Protein AF-W2C4P1-F1 (afdb_monomer)

Secondary structure (DSSP, 8-state):
-------TT-------SHHHHHHHHHHHHHHT-S-HHHHHHHHHTT---------HHHHHHHHHHHHHHHHHHHHHHHT-

Organism: NCBI:txid1411148

Structure (mmCIF, N/CA/C/O backbone):
data_AF-W2C4P1-F1
#
_entry.id   AF-W2C4P1-F1
#
loop_
_atom_site.group_PDB
_atom_site.id
_atom_site.type_symbol
_atom_site.label_atom_id
_atom_site.label_alt_id
_atom_site.label_comp_id
_atom_site.label_asym_id
_atom_site.label_entity_id
_atom_site.label_seq_id
_atom_site.pdbx_PDB_ins_code
_atom_site.Cartn_x
_atom_site.Cartn_y
_atom_site.Cartn_z
_atom_site.occupancy
_atom_site.B_iso_or_equiv
_atom_site.auth_seq_id
_atom_site.auth_comp_id
_atom_site.auth_asym_id
_atom_site.auth_atom_id
_atom_site.pdbx_PDB_model_num
ATOM 1 N N . MET A 1 1 ? 26.238 -24.897 -1.498 1.00 44.38 1 MET A N 1
ATOM 2 C CA . MET A 1 1 ? 26.582 -24.726 -2.926 1.00 44.38 1 MET A CA 1
ATOM 3 C C . MET A 1 1 ? 25.660 -23.662 -3.497 1.00 44.38 1 MET A C 1
ATOM 5 O O . MET A 1 1 ? 24.458 -23.787 -3.307 1.00 44.38 1 MET A O 1
ATOM 9 N N . LYS A 1 2 ? 26.192 -22.579 -4.079 1.00 57.94 2 LYS A N 1
ATOM 10 C CA . LYS A 1 2 ? 25.358 -21.619 -4.817 1.00 57.94 2 LYS A CA 1
ATOM 11 C C . LYS A 1 2 ? 25.001 -22.282 -6.142 1.00 57.94 2 LYS A C 1
ATOM 13 O O . LYS A 1 2 ? 25.903 -22.588 -6.915 1.00 57.94 2 LYS A O 1
ATOM 18 N N . ASP A 1 3 ? 23.719 -22.564 -6.333 1.00 66.12 3 ASP A N 1
ATOM 19 C CA . ASP A 1 3 ? 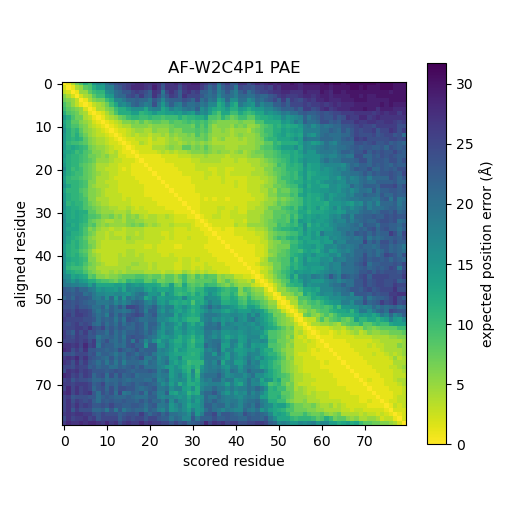23.186 -22.990 -7.620 1.00 66.12 3 ASP A CA 1
ATOM 20 C C . ASP A 1 3 ? 23.531 -21.911 -8.658 1.00 66.12 3 ASP A C 1
ATOM 22 O O . ASP A 1 3 ? 23.154 -20.747 -8.506 1.00 66.12 3 ASP A O 1
ATOM 26 N N . ASN A 1 4 ? 24.346 -22.292 -9.641 1.00 65.62 4 ASN A N 1
ATOM 27 C CA . ASN A 1 4 ? 24.821 -21.434 -10.723 1.00 65.62 4 ASN A CA 1
ATOM 28 C C . ASN A 1 4 ? 23.962 -21.616 -11.988 1.00 65.62 4 ASN A C 1
ATOM 30 O O . ASN A 1 4 ? 24.427 -21.358 -13.097 1.00 65.62 4 ASN A O 1
ATOM 34 N N . SER A 1 5 ? 22.729 -22.111 -11.831 1.00 68.94 5 SER A N 1
ATOM 35 C CA . SER A 1 5 ? 21.761 -22.233 -12.911 1.00 68.94 5 SER A CA 1
ATOM 36 C C . SER A 1 5 ? 21.335 -20.843 -13.405 1.00 68.94 5 SER A C 1
ATOM 38 O O . SER A 1 5 ? 21.006 -19.968 -12.590 1.00 68.94 5 SER A O 1
ATOM 40 N N . PRO A 1 6 ? 21.346 -20.589 -14.726 1.00 60.09 6 PRO A N 1
ATOM 41 C CA . PRO A 1 6 ? 20.827 -19.346 -15.267 1.00 60.09 6 PRO A CA 1
ATOM 42 C C . PRO A 1 6 ? 19.344 -19.226 -14.902 1.00 60.09 6 PRO A C 1
ATOM 44 O O . PRO A 1 6 ? 18.543 -20.100 -15.232 1.00 60.09 6 PRO A O 1
ATOM 47 N N . ARG A 1 7 ? 18.978 -18.133 -14.217 1.00 66.88 7 ARG A N 1
ATOM 48 C CA . ARG A 1 7 ? 17.584 -17.778 -13.903 1.00 66.88 7 ARG A CA 1
ATOM 49 C C . ARG A 1 7 ? 16.847 -17.397 -15.185 1.00 66.88 7 ARG A C 1
ATOM 51 O O . ARG A 1 7 ? 16.672 -16.220 -15.488 1.00 66.88 7 ARG A O 1
ATOM 58 N N . TRP A 1 8 ? 16.489 -18.404 -15.975 1.00 68.44 8 TRP A N 1
ATOM 59 C CA . TRP A 1 8 ? 15.721 -18.286 -17.218 1.00 68.44 8 TRP A CA 1
ATOM 60 C C . TRP A 1 8 ? 14.300 -17.748 -16.977 1.00 68.44 8 TRP A C 1
ATOM 62 O O . TRP A 1 8 ? 13.634 -17.294 -17.903 1.00 68.44 8 TRP A O 1
ATOM 72 N N . ASP A 1 9 ? 13.857 -17.776 -15.724 1.00 74.00 9 ASP A N 1
ATOM 73 C CA . ASP A 1 9 ? 12.565 -17.337 -15.213 1.00 74.00 9 ASP A CA 1
ATOM 74 C C . ASP A 1 9 ? 12.553 -15.872 -14.735 1.00 74.00 9 ASP A C 1
ATOM 76 O O . ASP A 1 9 ? 11.492 -15.323 -14.437 1.00 74.00 9 ASP A O 1
ATOM 80 N N . ASN A 1 10 ? 13.710 -15.203 -14.676 1.00 78.50 10 ASN A N 1
ATOM 81 C CA . ASN A 1 10 ? 13.783 -13.805 -14.262 1.00 78.50 10 ASN A CA 1
ATOM 82 C C . ASN A 1 10 ? 13.317 -12.868 -15.381 1.00 78.50 10 ASN A C 1
ATOM 84 O O . ASN A 1 10 ? 13.987 -12.703 -16.401 1.00 78.50 10 ASN A O 1
ATOM 88 N N . TRP A 1 11 ? 12.213 -12.164 -15.147 1.00 76.81 11 TRP A N 1
ATOM 89 C CA . TRP A 1 11 ? 11.713 -11.143 -16.066 1.00 76.81 11 TRP A CA 1
ATOM 90 C C . TRP A 1 11 ? 12.040 -9.735 -15.570 1.00 76.81 11 TRP A C 1
ATOM 92 O O . TRP A 1 11 ? 11.797 -9.385 -14.415 1.00 76.81 11 TRP A O 1
ATOM 102 N N . HIS A 1 12 ? 12.564 -8.901 -16.470 1.00 79.62 12 HIS A N 1
ATOM 103 C CA . HIS A 1 12 ? 12.792 -7.480 -16.227 1.00 79.62 12 HIS A CA 1
ATOM 104 C C . HIS A 1 12 ? 11.825 -6.646 -17.064 1.00 79.62 12 HIS A C 1
ATOM 106 O O . HIS A 1 12 ? 11.889 -6.653 -18.289 1.00 79.62 12 HIS A O 1
ATOM 112 N N . VAL A 1 13 ? 10.966 -5.876 -16.397 1.00 80.56 13 VAL A N 1
ATOM 113 C CA . VAL A 1 13 ? 10.069 -4.915 -17.049 1.00 80.56 13 VAL A CA 1
ATOM 114 C C . VAL A 1 13 ? 10.604 -3.508 -16.817 1.00 80.56 13 VAL A C 1
ATOM 116 O O . VAL A 1 13 ? 10.836 -3.103 -15.677 1.00 80.56 13 VAL A O 1
ATOM 119 N N . ARG A 1 14 ? 10.796 -2.751 -17.901 1.00 83.31 14 ARG A N 1
ATOM 120 C CA . ARG A 1 14 ? 11.072 -1.313 -17.839 1.00 83.31 14 ARG A CA 1
ATOM 121 C C . AR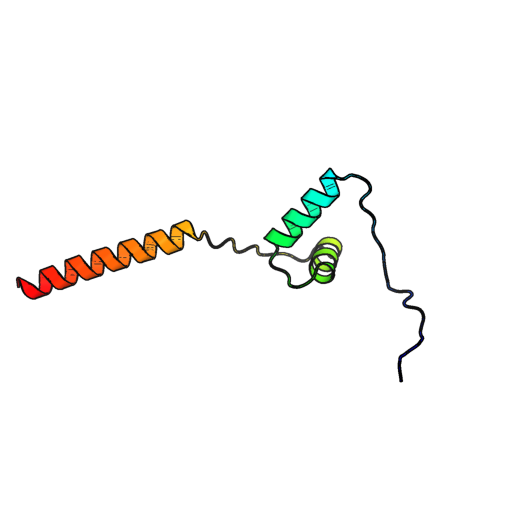G A 1 14 ? 9.812 -0.557 -18.226 1.00 83.31 14 ARG A C 1
ATOM 123 O O . ARG A 1 14 ? 9.246 -0.808 -19.281 1.00 83.31 14 ARG A O 1
ATOM 130 N N . LEU A 1 15 ? 9.408 0.381 -17.378 1.00 86.88 15 LEU A N 1
ATOM 131 C CA . LEU A 1 15 ? 8.360 1.348 -17.688 1.00 86.88 15 LEU A CA 1
ATOM 132 C C . LEU A 1 15 ? 9.052 2.586 -18.278 1.00 86.88 15 LEU A C 1
ATOM 134 O O . LEU A 1 15 ? 9.746 3.274 -17.527 1.00 86.88 15 LEU A O 1
ATOM 138 N N . PRO A 1 16 ? 8.957 2.845 -19.594 1.00 87.75 16 PRO A N 1
ATOM 139 C CA . PRO A 1 16 ? 9.684 3.948 -20.222 1.00 87.75 16 PRO A CA 1
ATOM 140 C C . PRO A 1 16 ? 9.086 5.313 -19.864 1.00 87.75 16 PRO A C 1
ATOM 142 O O . PRO A 1 16 ? 9.808 6.304 -19.813 1.00 87.75 16 PRO A O 1
ATOM 145 N N . VAL A 1 17 ? 7.781 5.361 -19.587 1.00 94.81 17 VAL A N 1
ATOM 146 C CA . VAL A 1 17 ? 7.058 6.593 -19.268 1.00 94.81 17 VAL A CA 1
ATOM 147 C C . VAL A 1 17 ? 7.165 6.887 -17.763 1.00 94.81 17 VAL A C 1
ATOM 149 O O . VAL A 1 17 ? 6.744 6.055 -16.952 1.00 94.81 17 VAL A O 1
ATOM 152 N N . PRO A 1 18 ? 7.677 8.065 -17.352 1.00 92.56 18 PRO A N 1
ATOM 153 C CA . PRO A 1 18 ? 7.811 8.424 -15.936 1.00 92.56 18 PRO A CA 1
ATOM 154 C C . PRO A 1 18 ? 6.481 8.453 -15.170 1.00 92.56 18 PRO A C 1
ATOM 156 O O . PRO A 1 18 ? 6.429 8.132 -13.983 1.00 92.56 18 PRO A O 1
ATOM 159 N N . GLU A 1 19 ? 5.384 8.814 -15.836 1.00 93.81 19 GLU A N 1
ATOM 160 C CA . GLU A 1 19 ? 4.051 8.810 -15.223 1.00 93.81 19 GLU A CA 1
ATOM 161 C C . GLU A 1 19 ? 3.610 7.405 -14.813 1.00 93.81 19 GLU A C 1
ATOM 163 O O . GLU A 1 19 ? 3.073 7.215 -13.722 1.00 93.81 19 GLU A O 1
ATOM 168 N N . ASP A 1 20 ? 3.888 6.406 -15.646 1.00 90.94 20 ASP A N 1
ATOM 169 C CA . ASP A 1 20 ? 3.519 5.022 -15.364 1.00 90.94 20 ASP A CA 1
ATOM 170 C C . ASP A 1 20 ? 4.398 4.423 -14.266 1.00 90.94 20 ASP A C 1
ATOM 172 O O . ASP A 1 20 ? 3.914 3.640 -13.446 1.00 90.94 20 ASP A O 1
ATOM 176 N N . GLN A 1 21 ? 5.659 4.860 -14.167 1.00 90.06 21 GLN A N 1
ATOM 177 C CA . GLN A 1 21 ? 6.511 4.541 -13.020 1.00 90.06 21 GLN A CA 1
ATOM 178 C C . GLN A 1 21 ? 5.895 5.052 -11.714 1.00 90.06 21 GLN A C 1
ATOM 180 O O . GLN A 1 21 ? 5.799 4.296 -10.746 1.00 90.06 21 GLN A O 1
ATOM 185 N N . ARG A 1 22 ? 5.435 6.312 -11.685 1.00 92.62 22 ARG A N 1
ATOM 186 C CA . ARG A 1 22 ? 4.784 6.896 -10.500 1.00 92.62 22 ARG A CA 1
ATOM 187 C C . ARG A 1 22 ? 3.496 6.157 -10.150 1.00 92.62 22 ARG A C 1
ATOM 189 O O . ARG A 1 22 ? 3.342 5.739 -9.007 1.00 92.62 22 ARG A O 1
ATOM 196 N N . LYS A 1 23 ? 2.625 5.901 -11.132 1.00 90.62 23 LYS A N 1
ATOM 197 C CA . LYS A 1 23 ? 1.387 5.127 -10.925 1.00 90.62 23 LYS A CA 1
ATOM 198 C C . LYS A 1 23 ? 1.672 3.741 -10.343 1.00 90.62 23 LYS A C 1
ATOM 200 O O . LYS A 1 23 ? 1.000 3.326 -9.403 1.00 90.62 23 LYS A O 1
ATOM 205 N N . ALA A 1 24 ? 2.676 3.029 -10.859 1.00 88.44 24 ALA A N 1
ATOM 206 C CA . ALA A 1 24 ? 3.051 1.711 -10.351 1.00 88.44 24 ALA A CA 1
ATOM 207 C C . ALA A 1 24 ? 3.552 1.765 -8.897 1.00 88.44 24 ALA A C 1
ATOM 209 O O . ALA A 1 24 ? 3.211 0.891 -8.099 1.00 88.44 24 ALA A O 1
ATOM 210 N N . ILE A 1 25 ? 4.319 2.799 -8.537 1.00 89.75 25 ILE A N 1
ATOM 211 C CA . ILE A 1 25 ? 4.791 3.016 -7.162 1.00 89.75 25 ILE A CA 1
ATOM 212 C C . ILE A 1 25 ? 3.617 3.319 -6.225 1.00 89.75 25 ILE A C 1
ATOM 214 O O . ILE A 1 25 ? 3.530 2.717 -5.155 1.00 89.75 25 ILE A O 1
ATOM 218 N N . ASP A 1 26 ? 2.692 4.188 -6.629 1.00 91.06 26 ASP A N 1
ATOM 219 C CA . ASP A 1 26 ? 1.520 4.537 -5.821 1.00 91.06 26 ASP A CA 1
ATOM 220 C C . ASP A 1 26 ? 0.614 3.321 -5.595 1.00 91.06 26 ASP A C 1
ATOM 222 O O . ASP A 1 26 ? 0.131 3.082 -4.486 1.00 91.06 26 ASP A O 1
ATOM 226 N N . LEU A 1 27 ? 0.400 2.510 -6.635 1.00 89.06 27 LEU A N 1
ATOM 227 C CA . LEU A 1 27 ? -0.364 1.267 -6.529 1.00 89.06 27 LEU A CA 1
ATOM 228 C C . LEU A 1 27 ? 0.332 0.244 -5.624 1.00 89.06 27 LEU A C 1
ATOM 230 O O . LEU A 1 27 ? -0.342 -0.419 -4.834 1.00 89.06 27 LEU A O 1
ATOM 234 N N . PHE A 1 28 ? 1.662 0.143 -5.695 1.00 89.19 28 PHE A N 1
ATOM 235 C CA . PHE A 1 28 ? 2.440 -0.701 -4.792 1.00 89.19 28 PHE A CA 1
ATOM 236 C C . PHE A 1 28 ? 2.263 -0.262 -3.332 1.00 89.19 28 PHE A C 1
ATOM 238 O O . PHE A 1 28 ? 1.920 -1.089 -2.489 1.00 89.19 28 PHE A O 1
ATOM 245 N N . GLN A 1 29 ? 2.390 1.035 -3.034 1.00 88.88 29 GLN A N 1
ATOM 246 C CA . GLN A 1 29 ? 2.183 1.565 -1.681 1.00 88.88 29 GLN A CA 1
ATOM 247 C C . GLN A 1 29 ? 0.762 1.300 -1.165 1.00 88.88 29 GLN A C 1
ATOM 249 O O . GLN A 1 29 ? 0.587 0.871 -0.026 1.00 88.88 29 GLN A O 1
ATOM 254 N N . LYS A 1 30 ? -0.255 1.487 -2.017 1.00 86.44 30 LYS A N 1
ATOM 255 C CA . LYS A 1 30 ? -1.661 1.215 -1.675 1.00 86.44 30 LYS A CA 1
ATOM 256 C C . LYS A 1 30 ? -1.958 -0.269 -1.459 1.00 86.44 30 LYS A C 1
ATOM 258 O O . LYS A 1 30 ? -2.883 -0.597 -0.723 1.00 86.44 30 LYS A O 1
ATOM 263 N N . SER A 1 31 ? -1.211 -1.163 -2.105 1.00 84.06 31 SER A N 1
ATOM 264 C CA . SER A 1 31 ? -1.444 -2.608 -2.010 1.00 84.06 31 SER A CA 1
ATOM 265 C C . SER A 1 31 ? -1.045 -3.216 -0.662 1.00 84.06 31 SER A C 1
ATOM 267 O O . SER A 1 31 ? -1.547 -4.281 -0.315 1.00 84.06 31 SER A O 1
ATOM 269 N N . GLY A 1 32 ? -0.142 -2.572 0.090 1.00 84.69 32 GLY A N 1
ATOM 270 C CA . GLY A 1 32 ? 0.350 -3.082 1.375 1.00 84.69 32 GLY A CA 1
ATOM 271 C C . GLY A 1 32 ? 1.202 -4.358 1.283 1.00 84.69 32 GLY A C 1
ATOM 272 O O . GLY A 1 32 ? 1.527 -4.953 2.309 1.00 84.69 32 GLY A O 1
ATOM 273 N N . THR A 1 33 ? 1.572 -4.802 0.078 1.00 86.69 33 THR A N 1
ATOM 27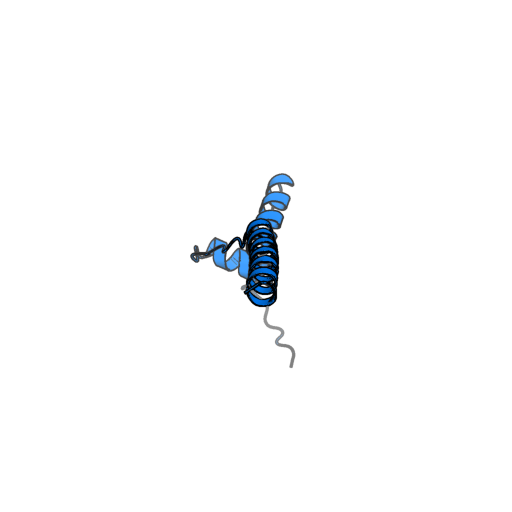4 C CA . THR A 1 33 ? 2.423 -5.985 -0.118 1.00 86.69 33 THR A CA 1
ATOM 275 C C . THR A 1 33 ? 3.855 -5.729 0.346 1.00 86.69 33 THR A C 1
ATOM 277 O O . THR A 1 33 ? 4.375 -4.624 0.193 1.00 86.69 33 THR A O 1
ATOM 280 N N . LYS A 1 34 ? 4.533 -6.767 0.848 1.00 85.94 34 LYS A N 1
ATOM 281 C CA . LYS A 1 34 ? 5.907 -6.652 1.365 1.00 85.94 34 LYS A CA 1
ATOM 282 C C . LYS A 1 34 ? 6.945 -6.393 0.273 1.00 85.94 34 LYS A C 1
ATOM 284 O O . LYS A 1 34 ? 7.929 -5.703 0.528 1.00 85.94 34 LYS A O 1
ATOM 289 N N . THR A 1 35 ? 6.753 -6.948 -0.924 1.00 87.31 35 THR A N 1
ATOM 290 C CA . THR A 1 35 ? 7.736 -6.850 -2.009 1.00 87.31 35 THR A CA 1
ATOM 291 C C . THR A 1 35 ? 7.102 -6.397 -3.321 1.00 87.31 35 THR A C 1
ATOM 293 O O . THR A 1 35 ? 5.933 -6.663 -3.600 1.00 87.31 35 THR A O 1
ATOM 296 N N . LYS A 1 36 ? 7.899 -5.719 -4.157 1.00 87.69 36 LYS A N 1
ATOM 297 C CA . LYS A 1 36 ? 7.474 -5.288 -5.499 1.00 87.69 36 LYS A CA 1
ATOM 298 C C . LYS A 1 36 ? 7.134 -6.479 -6.397 1.00 87.69 36 LYS A C 1
ATOM 300 O O . LYS A 1 36 ? 6.217 -6.383 -7.205 1.00 87.69 36 LYS A O 1
ATOM 305 N N . SER A 1 37 ? 7.861 -7.586 -6.249 1.00 85.19 37 SER A N 1
ATOM 306 C CA . SER A 1 37 ? 7.632 -8.806 -7.023 1.00 85.19 37 SER A CA 1
ATOM 307 C C . SER A 1 37 ? 6.274 -9.422 -6.709 1.00 85.19 37 SER A C 1
ATOM 309 O O . SER A 1 37 ? 5.559 -9.778 -7.640 1.00 85.19 37 SER A O 1
ATOM 311 N N . ASP A 1 38 ? 5.883 -9.476 -5.432 1.00 86.31 38 ASP A N 1
ATOM 312 C CA . ASP A 1 38 ? 4.565 -9.987 -5.032 1.00 86.31 38 ASP A CA 1
ATOM 313 C C . ASP A 1 38 ? 3.443 -9.119 -5.608 1.00 86.31 38 ASP A C 1
ATOM 315 O O . ASP A 1 38 ? 2.481 -9.632 -6.175 1.00 86.31 38 ASP A O 1
ATOM 319 N N . PHE A 1 39 ? 3.604 -7.794 -5.538 1.00 87.81 39 PHE A N 1
ATOM 320 C CA . PHE A 1 39 ? 2.664 -6.854 -6.141 1.00 87.81 39 PHE A CA 1
ATOM 321 C C . PHE A 1 39 ? 2.507 -7.076 -7.648 1.00 87.81 39 PHE A C 1
ATOM 323 O O . PHE A 1 39 ? 1.386 -7.193 -8.141 1.00 87.81 39 PHE A O 1
ATOM 330 N N . VAL A 1 40 ? 3.618 -7.154 -8.384 1.00 87.31 40 VAL A N 1
ATOM 331 C CA . VAL A 1 40 ? 3.596 -7.336 -9.841 1.00 87.31 40 VAL A CA 1
ATOM 332 C C . VAL A 1 40 ? 3.022 -8.702 -10.215 1.00 87.31 40 VAL A C 1
ATOM 334 O O . VAL A 1 40 ? 2.168 -8.768 -11.095 1.00 87.31 40 VAL A O 1
ATOM 337 N N . ARG A 1 41 ? 3.421 -9.777 -9.522 1.00 85.88 41 ARG A N 1
ATOM 338 C CA . ARG A 1 41 ? 2.906 -11.136 -9.747 1.00 85.88 41 ARG A CA 1
ATOM 339 C C . ARG A 1 41 ? 1.390 -11.181 -9.616 1.00 85.88 41 ARG A C 1
ATOM 341 O O . ARG A 1 41 ? 0.712 -11.659 -10.516 1.00 85.88 41 ARG A O 1
ATOM 348 N N . ALA A 1 42 ? 0.861 -10.636 -8.534 1.00 86.12 42 ALA A N 1
ATOM 349 C CA . ALA A 1 42 ? -0.565 -10.676 -8.270 1.00 86.12 42 ALA A CA 1
ATOM 350 C C . ALA A 1 42 ? -1.373 -9.772 -9.226 1.00 86.12 42 ALA A C 1
ATOM 352 O O . ALA A 1 42 ? -2.507 -10.097 -9.565 1.00 86.12 42 ALA A O 1
ATOM 353 N N . ARG A 1 43 ? -0.790 -8.681 -9.750 1.00 84.88 43 ARG A N 1
ATOM 354 C CA . ARG A 1 43 ? -1.415 -7.887 -10.830 1.00 84.88 43 ARG A CA 1
ATOM 355 C C . ARG A 1 43 ? -1.404 -8.606 -12.176 1.00 84.88 43 ARG A C 1
ATOM 357 O O . ARG A 1 43 ? -2.403 -8.545 -12.883 1.00 84.88 43 ARG A O 1
ATOM 364 N N . LEU A 1 44 ? -0.307 -9.282 -12.514 1.00 84.81 44 LEU A N 1
ATOM 365 C CA . LEU A 1 44 ? -0.178 -10.050 -13.756 1.00 84.81 44 LEU A CA 1
ATOM 366 C C . LEU A 1 44 ? -1.084 -11.285 -13.773 1.00 84.81 44 LEU A C 1
ATOM 368 O O . LEU A 1 44 ? -1.663 -11.598 -14.807 1.00 84.81 44 LEU A O 1
ATOM 372 N N . LEU A 1 45 ? -1.224 -11.968 -12.636 1.00 86.00 45 LEU A N 1
ATOM 373 C CA . LEU A 1 45 ? -2.052 -13.170 -12.497 1.00 86.00 45 LEU A CA 1
ATOM 374 C C . LEU A 1 45 ? -3.527 -12.864 -12.190 1.00 86.00 45 LEU A C 1
ATOM 376 O O . LEU A 1 45 ? -4.313 -13.789 -12.009 1.00 86.00 45 LEU A O 1
ATOM 380 N N . GLY A 1 46 ? -3.909 -11.582 -12.134 1.00 79.75 46 GLY A N 1
ATOM 381 C CA . GLY A 1 46 ? -5.291 -11.171 -11.882 1.00 79.75 46 GLY A CA 1
ATOM 382 C C . GLY A 1 46 ? -5.812 -11.577 -10.502 1.00 79.75 46 GLY A C 1
ATOM 383 O O . GLY A 1 46 ? -7.014 -11.781 -10.341 1.00 79.75 46 GLY A O 1
ATOM 384 N N . GLU A 1 47 ? -4.929 -11.712 -9.508 1.00 80.00 47 GLU A N 1
ATOM 385 C CA . GLU A 1 47 ? -5.330 -12.098 -8.159 1.00 80.00 47 GLU A CA 1
ATOM 386 C C . GLU A 1 47 ? -6.253 -11.024 -7.547 1.00 80.00 47 GLU A C 1
ATOM 388 O O . GLU A 1 47 ? -5.961 -9.821 -7.619 1.00 80.00 47 GLU A O 1
ATOM 393 N N . PRO A 1 48 ? -7.381 -11.423 -6.931 1.00 65.56 48 PRO A N 1
ATOM 394 C CA . PRO A 1 48 ? -8.304 -10.482 -6.319 1.00 65.56 48 PRO A CA 1
ATOM 395 C C . PRO A 1 48 ? -7.674 -9.865 -5.066 1.00 65.56 48 PRO A C 1
ATOM 397 O O . PRO A 1 48 ? -7.491 -10.518 -4.041 1.00 65.56 48 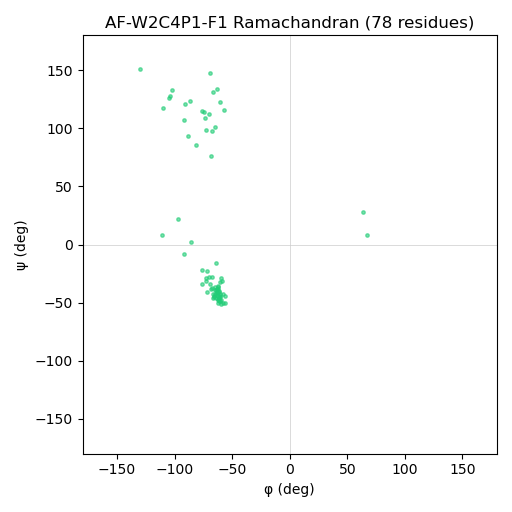PRO A O 1
ATOM 400 N N . PHE A 1 49 ? -7.385 -8.567 -5.122 1.00 63.03 49 PHE A N 1
ATOM 401 C CA . PHE A 1 49 ? -6.934 -7.811 -3.958 1.00 63.03 49 PHE A CA 1
ATOM 402 C C . PHE A 1 49 ? -8.112 -7.187 -3.217 1.00 63.03 49 PHE A C 1
ATOM 404 O O . PHE A 1 49 ? -8.805 -6.320 -3.751 1.00 63.03 49 PHE A O 1
ATOM 411 N N . LYS A 1 50 ? -8.277 -7.535 -1.939 1.00 61.97 50 LYS A N 1
ATOM 412 C CA . LYS A 1 50 ? -9.117 -6.767 -1.016 1.00 61.97 50 LYS A CA 1
ATOM 413 C C . LYS A 1 50 ? -8.263 -5.676 -0.367 1.00 61.97 50 LYS A C 1
ATOM 415 O O . LYS A 1 50 ? -7.603 -5.916 0.639 1.00 61.97 50 LYS A O 1
ATOM 420 N N . VAL A 1 51 ? -8.256 -4.475 -0.946 1.00 58.28 51 VAL A N 1
ATOM 421 C CA . VAL A 1 51 ? -7.661 -3.301 -0.288 1.00 58.28 51 VAL A CA 1
ATOM 422 C C . VAL A 1 51 ? -8.600 -2.898 0.848 1.00 58.28 51 VAL A C 1
ATOM 424 O O . VAL A 1 51 ? -9.620 -2.255 0.622 1.00 58.28 51 VAL A O 1
ATOM 427 N N . ILE A 1 52 ? -8.288 -3.308 2.076 1.00 59.84 52 ILE A N 1
ATOM 428 C CA . ILE A 1 52 ? -8.984 -2.813 3.265 1.00 59.84 52 ILE A CA 1
ATOM 429 C C . ILE A 1 52 ? -8.343 -1.468 3.605 1.00 59.84 52 ILE A C 1
ATOM 431 O O . ILE A 1 52 ? -7.389 -1.393 4.378 1.00 59.84 52 ILE A O 1
ATOM 435 N N . THR A 1 53 ? -8.819 -0.393 2.978 1.00 57.22 53 THR A N 1
ATOM 436 C CA . THR A 1 53 ? -8.488 0.958 3.433 1.00 57.22 53 THR A CA 1
ATOM 437 C C . THR A 1 53 ? -9.146 1.159 4.791 1.00 57.22 53 THR A C 1
ATOM 439 O O . THR A 1 53 ? -10.341 1.433 4.876 1.00 57.22 53 THR A O 1
ATOM 442 N N . VAL A 1 54 ? -8.383 0.978 5.867 1.00 58.00 54 VAL A N 1
ATOM 443 C CA . VAL A 1 54 ? -8.815 1.428 7.190 1.00 58.00 54 VAL A CA 1
ATOM 444 C C . VAL A 1 54 ? -8.688 2.943 7.184 1.00 58.00 54 VAL A C 1
ATOM 446 O O . VAL A 1 54 ? -7.577 3.477 7.152 1.00 58.00 54 VAL A O 1
ATOM 449 N N . ASP A 1 55 ? -9.825 3.633 7.161 1.00 67.38 55 ASP A N 1
ATOM 450 C CA . ASP A 1 55 ? -9.855 5.077 7.335 1.00 67.38 55 ASP A CA 1
ATOM 451 C C . ASP A 1 55 ? -9.378 5.409 8.753 1.00 67.38 55 ASP A C 1
ATOM 453 O O . ASP A 1 55 ? -10.098 5.248 9.741 1.00 67.38 55 ASP A O 1
ATOM 457 N N . LYS A 1 56 ? -8.116 5.835 8.855 1.00 66.88 56 LYS A N 1
ATOM 458 C CA . LYS A 1 56 ? -7.489 6.203 10.128 1.00 66.88 56 LYS A CA 1
ATOM 459 C C . LYS A 1 56 ? -8.257 7.328 10.826 1.00 66.88 56 LYS A C 1
ATOM 461 O O . LYS A 1 56 ? -8.314 7.331 12.052 1.00 66.88 56 LYS A O 1
ATOM 466 N N . SER A 1 57 ? -8.890 8.229 10.067 1.00 71.88 57 SER A N 1
ATOM 467 C CA . SER A 1 57 ? -9.666 9.333 10.638 1.00 71.88 57 SER A CA 1
ATOM 468 C C . SER A 1 57 ? -10.925 8.837 11.351 1.00 71.88 57 SER A C 1
ATOM 470 O O . SER A 1 57 ? -11.248 9.316 12.438 1.00 71.88 57 SER A O 1
ATOM 472 N N . ALA A 1 58 ? -11.581 7.809 10.803 1.00 72.75 58 ALA A N 1
ATOM 473 C CA . ALA A 1 58 ? -12.736 7.179 11.425 1.00 72.75 58 ALA A CA 1
ATOM 474 C C . ALA A 1 58 ? -12.348 6.466 12.729 1.00 72.75 58 ALA A C 1
ATOM 476 O O . ALA A 1 58 ? -13.037 6.608 13.737 1.00 72.75 58 ALA A O 1
ATOM 477 N N . VAL A 1 59 ? -11.215 5.754 12.748 1.00 80.19 59 VAL A N 1
ATOM 478 C CA . VAL A 1 59 ? -10.707 5.091 13.964 1.00 80.19 59 VAL A CA 1
ATOM 479 C C . VAL A 1 59 ? -10.417 6.109 15.071 1.00 80.19 59 VAL A C 1
ATOM 481 O O . VAL A 1 59 ? -10.831 5.915 16.216 1.00 80.19 59 VAL A O 1
ATOM 484 N N . ASP A 1 60 ? -9.762 7.221 14.732 1.00 82.00 60 ASP A N 1
ATOM 485 C CA . ASP A 1 60 ? -9.488 8.299 15.684 1.00 82.00 60 ASP A CA 1
ATOM 486 C C . ASP A 1 60 ? -1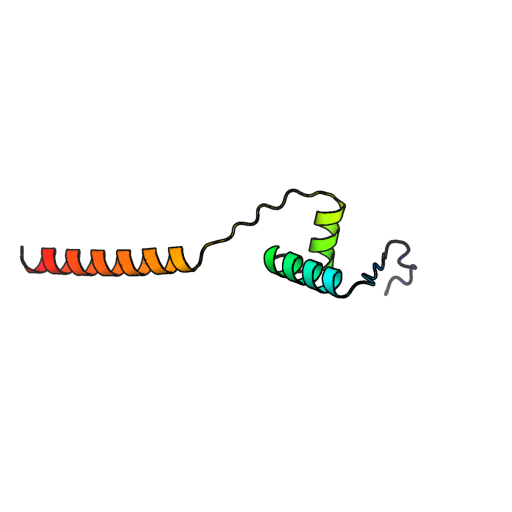0.763 8.987 16.186 1.00 82.00 60 ASP A C 1
ATOM 488 O O . ASP A 1 60 ? -10.849 9.344 17.365 1.00 82.00 60 ASP A O 1
ATOM 492 N N . TYR A 1 61 ? -11.767 9.152 15.322 1.00 85.62 61 TYR A N 1
ATOM 493 C CA . TYR A 1 61 ? -13.071 9.692 15.702 1.00 85.62 61 TYR A CA 1
ATOM 494 C C . TYR A 1 61 ? -13.782 8.794 16.722 1.00 85.62 61 TYR A C 1
ATOM 496 O O . TYR A 1 61 ? -14.181 9.273 17.785 1.00 85.62 61 TYR A O 1
ATOM 504 N N . TYR A 1 62 ? -13.882 7.487 16.451 1.00 86.00 62 TYR A N 1
ATOM 505 C CA . TYR A 1 62 ? -14.534 6.541 17.362 1.00 86.00 62 TYR A CA 1
ATOM 506 C C . TYR A 1 62 ? -13.827 6.447 18.715 1.00 86.00 62 TYR A C 1
ATOM 508 O O . TYR A 1 62 ? -14.492 6.369 19.748 1.00 86.00 62 TYR A O 1
ATOM 516 N N . ARG A 1 63 ? -12.490 6.525 18.731 1.00 90.44 63 ARG A N 1
ATOM 517 C CA . ARG A 1 63 ? -11.718 6.578 19.978 1.00 90.44 63 ARG A CA 1
ATOM 518 C C . ARG A 1 63 ? -12.098 7.797 20.819 1.00 90.44 63 ARG A C 1
ATOM 520 O O . ARG A 1 63 ? -12.441 7.641 21.988 1.00 90.44 63 ARG A O 1
ATOM 527 N N . LYS A 1 64 ? -12.095 8.993 20.219 1.00 92.75 64 LYS A N 1
ATOM 528 C CA . LYS A 1 64 ? -12.461 10.242 20.913 1.00 92.75 64 LYS A CA 1
ATOM 529 C C . LYS A 1 64 ? -13.902 10.217 21.424 1.00 92.75 64 LYS A C 1
ATOM 531 O O . LYS A 1 64 ? -14.163 10.664 22.537 1.00 92.75 64 LYS A O 1
ATOM 536 N N . LEU A 1 65 ? -14.830 9.678 20.633 1.00 93.94 65 LEU A N 1
ATOM 537 C CA . LEU A 1 65 ? -16.228 9.544 21.041 1.00 93.94 65 LEU A CA 1
ATOM 538 C C . LEU A 1 65 ? -16.369 8.600 22.243 1.00 93.94 65 LEU A C 1
ATOM 540 O O . LEU A 1 65 ? -17.026 8.951 23.218 1.00 93.94 65 LEU A O 1
ATOM 544 N N . SER A 1 66 ? -15.699 7.445 22.213 1.00 93.69 66 SER A N 1
ATOM 545 C CA . SER A 1 66 ? -15.712 6.487 23.323 1.00 93.69 66 SER A CA 1
ATOM 546 C C . SER A 1 66 ? -15.110 7.070 24.607 1.00 93.69 66 SER A C 1
ATOM 548 O O . SER A 1 66 ? -15.622 6.806 25.696 1.00 93.69 66 SER A O 1
ATOM 550 N N . GLU A 1 67 ? -14.041 7.864 24.498 1.00 94.38 67 GLU A N 1
ATOM 551 C CA . GLU A 1 67 ? -13.440 8.579 25.631 1.00 94.38 67 GLU A CA 1
ATOM 552 C C . GLU A 1 67 ? -14.440 9.568 26.256 1.00 94.38 67 GLU A C 1
ATOM 554 O O . GLU A 1 67 ? -14.626 9.565 27.476 1.00 94.38 67 GLU A O 1
ATOM 559 N N . LEU A 1 68 ? -15.141 10.355 25.430 1.00 95.69 68 LEU A N 1
ATOM 560 C CA . LEU A 1 68 ? -16.160 11.307 25.880 1.00 95.69 68 LEU A CA 1
ATOM 561 C C . LEU A 1 68 ? -17.334 10.604 26.577 1.00 95.69 68 LEU A C 1
ATOM 563 O O . LEU A 1 68 ? -17.738 11.002 27.669 1.00 95.69 68 LEU A O 1
ATOM 567 N N . THR A 1 69 ? -17.866 9.532 25.984 1.00 93.00 69 THR A N 1
ATOM 568 C CA . THR A 1 69 ? -18.963 8.760 26.587 1.00 93.00 69 THR A CA 1
ATOM 569 C C . THR A 1 69 ? -18.549 8.162 27.933 1.00 93.00 69 THR A C 1
ATOM 571 O O . THR A 1 69 ? -19.323 8.202 28.889 1.00 93.00 69 THR A O 1
ATOM 574 N N . GLY A 1 70 ? -17.309 7.671 28.045 1.00 94.50 70 GLY A N 1
ATOM 575 C CA . GLY A 1 70 ? -16.763 7.164 29.304 1.00 94.50 70 GLY A CA 1
ATOM 576 C C . GLY A 1 70 ? -16.655 8.239 30.391 1.00 94.50 70 GLY A C 1
ATOM 577 O O . GLY A 1 70 ? -16.937 7.963 31.558 1.00 94.50 70 GLY A O 1
ATOM 578 N N . GLN A 1 71 ? -16.292 9.471 30.025 1.00 93.31 71 GLN A N 1
ATOM 579 C CA . GLN A 1 71 ? -16.269 10.604 30.957 1.00 93.31 71 GLN A CA 1
ATOM 580 C C . GLN A 1 71 ? -17.676 10.981 31.435 1.00 93.31 71 GLN A C 1
ATOM 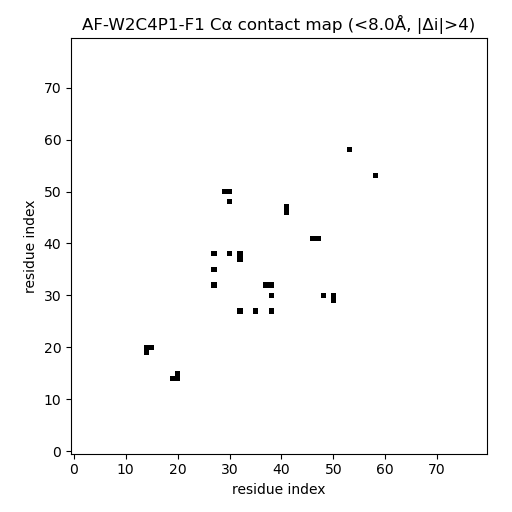582 O O . GLN A 1 71 ? -17.884 11.128 32.638 1.00 93.31 71 GLN A O 1
ATOM 587 N N . ILE A 1 72 ? -18.651 11.068 30.522 1.00 91.75 72 ILE A N 1
ATOM 588 C CA . ILE A 1 72 ? -20.053 11.367 30.860 1.00 91.75 72 ILE A CA 1
ATOM 589 C C . ILE A 1 72 ? -20.623 10.300 31.801 1.00 91.75 72 ILE A C 1
ATOM 591 O O . ILE A 1 72 ? -21.256 10.634 32.801 1.00 91.75 72 ILE A O 1
ATOM 595 N N . HIS A 1 73 ? -20.359 9.020 31.527 1.00 92.12 73 HIS A N 1
ATOM 596 C CA . HIS A 1 73 ? -20.816 7.928 32.385 1.00 92.12 73 HIS A CA 1
ATOM 597 C C . HIS A 1 73 ? -20.211 8.007 33.794 1.00 92.12 73 HIS A C 1
ATOM 599 O O . HIS A 1 73 ? -20.938 7.883 34.776 1.00 92.12 73 HIS A O 1
ATOM 605 N N . LYS A 1 74 ? -18.902 8.283 33.913 1.00 92.75 74 LYS A N 1
ATOM 606 C CA . LYS A 1 74 ? -18.244 8.483 35.217 1.00 92.75 74 LYS A CA 1
ATOM 607 C C . LYS A 1 74 ? -18.873 9.622 36.016 1.00 92.75 74 LYS A C 1
ATOM 609 O O . LYS A 1 74 ? -19.079 9.467 37.213 1.00 92.75 74 LYS A O 1
ATOM 614 N N . ILE A 1 75 ? -19.191 10.741 35.364 1.00 90.75 75 ILE A N 1
ATOM 615 C CA . ILE A 1 75 ? -19.899 11.857 36.002 1.00 90.75 75 ILE A CA 1
ATOM 616 C C . ILE A 1 75 ? -21.278 11.382 36.483 1.00 90.75 75 ILE A C 1
ATOM 618 O O . ILE A 1 75 ? -21.606 11.559 37.648 1.00 90.75 75 ILE A O 1
ATOM 622 N N . GLY A 1 76 ? -22.052 10.699 35.638 1.00 89.62 76 GLY A N 1
ATOM 623 C CA . GLY A 1 76 ? -23.374 10.183 36.013 1.00 89.62 76 GLY A CA 1
ATOM 624 C C . GLY A 1 76 ? -23.376 9.198 37.193 1.00 89.62 76 GLY A C 1
ATOM 625 O O . GLY A 1 76 ? -24.358 9.148 37.924 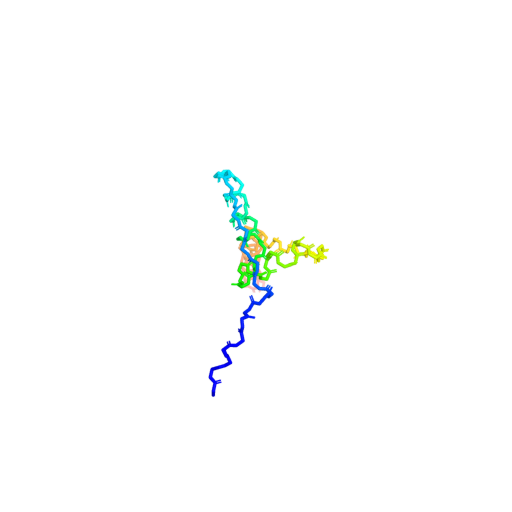1.00 89.62 76 GLY A O 1
ATOM 626 N N . VAL A 1 77 ? -22.291 8.444 37.403 1.00 91.5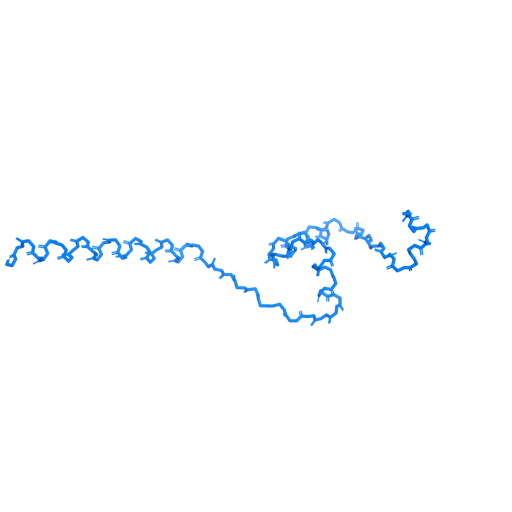6 77 VAL A N 1
ATOM 627 C CA . VAL A 1 77 ? -22.114 7.563 38.575 1.00 91.56 77 VAL A CA 1
ATOM 628 C C . VAL A 1 77 ? -21.763 8.350 39.841 1.00 91.56 77 VAL A C 1
ATOM 630 O O . VAL A 1 77 ? -22.171 7.958 40.924 1.00 91.56 77 VAL A O 1
ATOM 633 N N . LEU A 1 78 ? -21.011 9.448 39.727 1.00 87.62 78 LEU A N 1
ATOM 634 C CA . LEU A 1 78 ? -20.585 10.251 40.882 1.00 87.62 78 LEU A CA 1
ATOM 635 C C . LEU A 1 78 ? -21.695 11.140 41.461 1.00 87.62 78 LEU A C 1
ATOM 637 O O . LEU A 1 78 ? -21.585 11.562 42.609 1.00 87.62 78 LEU A O 1
ATOM 641 N N . TYR A 1 79 ? -22.720 11.453 40.668 1.00 81.12 79 TYR A N 1
ATOM 642 C CA . TYR A 1 79 ? -23.824 12.342 41.049 1.00 81.12 79 TYR A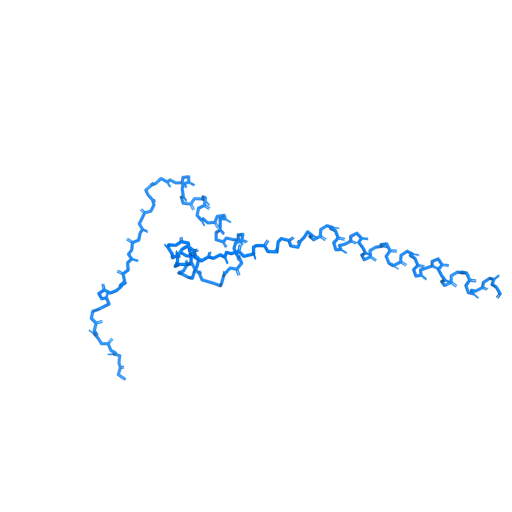 CA 1
ATOM 643 C C . TYR A 1 79 ? -25.178 11.620 41.213 1.00 81.12 79 TYR A C 1
ATOM 645 O O . TYR A 1 79 ? -26.194 12.297 41.369 1.00 81.12 79 TYR A O 1
ATOM 653 N N . ASN A 1 80 ? -25.197 10.282 41.169 1.00 70.12 80 ASN A N 1
ATOM 654 C CA . ASN A 1 80 ? -26.349 9.446 41.544 1.00 70.12 80 ASN A CA 1
ATOM 655 C C . ASN A 1 80 ? -26.185 8.867 42.949 1.00 70.12 80 ASN A C 1
ATOM 657 O O . ASN A 1 80 ? -25.025 8.616 43.346 1.00 70.12 80 ASN A O 1
#

Solvent-accessible surface area (backbone atoms only — not comparable to full-atom values): 5197 Å² total; per-residue (Å²): 132,83,82,83,70,79,71,85,82,70,82,86,85,82,70,88,50,71,67,58,46,50,51,52,50,52,51,45,65,67,64,71,56,95,44,72,65,59,47,50,51,36,62,75,69,65,56,89,76,82,75,79,79,74,58,63,66,59,55,54,48,53,51,54,51,53,53,51,53,53,51,53,51,53,51,57,61,74,76,100

InterPro domains:
  IPR045788 MobC-like protein [PF19514] (4-80)

Nearest PDB structures (foldseek):
  7vp4-assembly3_J  TM=6.614E-01  e=5.314E+00  Arabidopsis thaliana
  4v6w-assembly1_AJ  TM=6.091E-01  e=4.924E+00  Drosophila melanogaster

pLDDT: mean 81.63, std 11.71, range [44.38, 95.69]

Radius of gyration: 24.17 Å; Cα contacts (8 Å, |Δi|>4): 15; chains: 1; bounding box: 53×37×62 Å

Sequence (80 aa):
MKDNSPRWDNWHVRLPVPEDQRKAIDLFQKSGTKTKSDFVRARLLGEPFKVITVDKSAVDYYRKLSELTGQIHKIGVLYN

Foldseek 3Di:
DPPPDPPPVDDDDDDPDVVVVVVLVVQVVQQPDPDSVVVVVCVVVVPDGDRPPPPVVVVVVVVVVVVVVVVVVVVVVVVD

Mean predicted aligned error: 12.67 Å